Protein AF-A0A2S6TUL7-F1 (afdb_monomer)

Secondary structure (DSSP, 8-state):
---STTGGGHHHHHHHTSS---EEEESS--TTGGGSSEEEES-HHHHHHHHHHHHHHH--

Solvent-accessible surface area (backbone atoms only — not comparable to full-atom values): 3734 Å² total; per-residue (Å²): 104,57,78,56,78,69,71,48,51,46,56,59,61,47,47,73,71,52,96,56,86,41,70,45,82,35,69,57,82,33,83,57,48,87,67,35,79,41,76,51,71,40,60,63,89,58,51,50,59,56,51,51,52,42,39,78,78,68,48,132

Nearest PDB structures (foldseek):
  6rxr-assembly4_D  TM=9.777E-01  e=3.919E-05  Escherichia coli K-12
  6rxl-assembly1_A  TM=9.697E-01  e=3.416E-05  Escherichia coli K-12
  6rxq-assembly2_B  TM=9.765E-01  e=6.338E-05  Escherichia c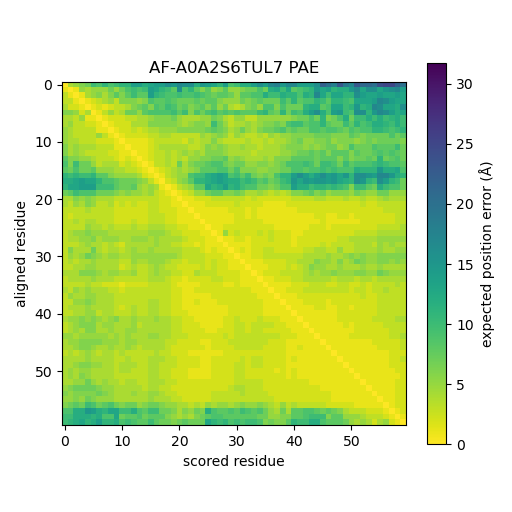oli K-12
  6rxs-assembly1_A  TM=9.709E-01  e=1.902E-04  Escherichia coli K-12
  6rxm-assembly4_D  TM=9.796E-01  e=2.338E-04  Escherichia coli K-12

pLDDT: mean 87.07, std 9.2, range [63.75, 97.69]

Sequence (60 aa):
SGNVYPAAGFVAQVTNGGGTHAVELNMEPSEGAARFAEARYGPATELVPAYVDKILNGGW

Foldseek 3Di:
DLPDPPVSVVLVVVPVVPDDQAEAEEQDADPCNVSHNYYDHRDCVPRVVVVVVCCVPPND

Structure (mmCIF, N/CA/C/O backbone):
data_AF-A0A2S6TUL7-F1
#
_entry.id   AF-A0A2S6TUL7-F1
#
loop_
_atom_site.group_PDB
_atom_site.id
_atom_site.type_symbol
_atom_site.label_atom_id
_atom_site.label_alt_id
_atom_site.label_comp_id
_atom_site.label_asym_id
_atom_site.label_entity_id
_atom_site.label_seq_id
_atom_site.pdbx_PDB_ins_code
_atom_site.Cartn_x
_atom_site.Cartn_y
_atom_site.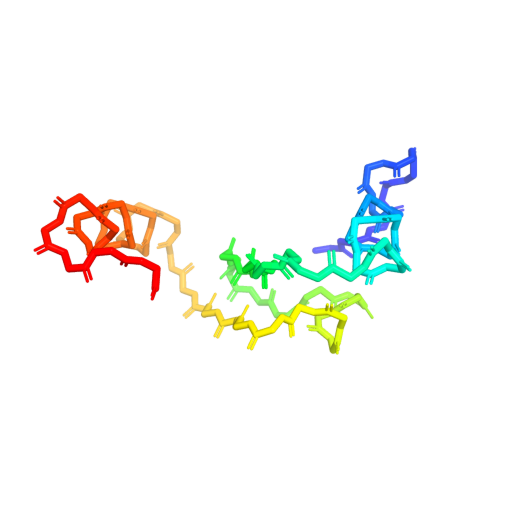Cartn_z
_atom_site.occupancy
_atom_site.B_iso_or_equiv
_atom_site.auth_seq_id
_atom_site.auth_comp_id
_atom_site.auth_asym_id
_atom_site.auth_atom_id
_atom_site.pdbx_PDB_model_num
ATOM 1 N N . SER A 1 1 ? 8.735 7.682 -0.298 1.00 63.75 1 SER A N 1
ATOM 2 C CA . SER A 1 1 ? 10.176 7.925 -0.508 1.00 63.75 1 SER A CA 1
ATOM 3 C C . SER A 1 1 ? 10.804 6.878 -1.413 1.00 63.75 1 SER A C 1
ATOM 5 O O . SER A 1 1 ? 11.457 7.298 -2.336 1.00 63.75 1 SER A O 1
ATOM 7 N N . GLY A 1 2 ? 10.619 5.560 -1.231 1.00 69.81 2 GLY A N 1
ATOM 8 C CA . GLY A 1 2 ? 11.120 4.558 -2.199 1.00 69.81 2 GLY A CA 1
ATOM 9 C C . GLY A 1 2 ? 12.651 4.479 -2.336 1.00 69.81 2 GLY A C 1
ATOM 10 O O . GLY A 1 2 ? 13.147 3.827 -3.243 1.00 69.81 2 GLY A O 1
ATOM 11 N N . ASN A 1 3 ? 13.393 5.113 -1.422 1.00 74.00 3 ASN A N 1
ATOM 12 C CA . ASN A 1 3 ? 14.828 5.375 -1.585 1.00 74.00 3 ASN A CA 1
ATOM 13 C C . ASN A 1 3 ? 15.731 4.449 -0.762 1.00 74.00 3 ASN A C 1
ATOM 15 O O . ASN A 1 3 ? 16.952 4.522 -0.869 1.00 74.00 3 ASN A O 1
ATOM 19 N N . VAL A 1 4 ? 15.156 3.603 0.098 1.00 76.94 4 VAL A N 1
ATOM 20 C CA . VAL A 1 4 ? 15.933 2.753 1.008 1.00 76.94 4 VAL A CA 1
ATOM 21 C C . VAL A 1 4 ? 16.016 1.343 0.446 1.00 76.94 4 VAL A C 1
ATOM 23 O O . VAL A 1 4 ? 15.038 0.593 0.438 1.00 76.94 4 VAL A O 1
ATOM 26 N N . TYR A 1 5 ? 17.210 0.981 -0.008 1.00 67.50 5 TYR A N 1
ATOM 27 C CA . TYR A 1 5 ? 17.534 -0.370 -0.446 1.00 67.50 5 TYR A CA 1
ATOM 28 C C . TYR A 1 5 ? 18.015 -1.216 0.744 1.00 67.50 5 TYR A C 1
ATOM 30 O O . TYR A 1 5 ? 18.685 -0.687 1.631 1.00 67.50 5 TYR A O 1
ATOM 38 N N . PRO A 1 6 ? 17.670 -2.518 0.794 1.00 74.38 6 PRO A N 1
ATOM 39 C CA . PRO A 1 6 ? 17.065 -3.315 -0.282 1.00 74.38 6 PRO A CA 1
ATOM 40 C C . PRO A 1 6 ? 15.531 -3.228 -0.392 1.00 74.38 6 PRO A C 1
ATOM 42 O O . PRO A 1 6 ? 14.988 -3.636 -1.415 1.00 74.38 6 PRO A O 1
ATOM 45 N N . ALA A 1 7 ? 14.836 -2.680 0.610 1.00 75.94 7 ALA A N 1
ATOM 46 C CA . ALA A 1 7 ? 13.371 -2.725 0.708 1.00 75.94 7 ALA A CA 1
ATOM 47 C C . ALA A 1 7 ? 12.641 -2.139 -0.518 1.00 75.94 7 ALA A C 1
ATOM 49 O O . ALA A 1 7 ? 11.666 -2.719 -0.991 1.00 75.94 7 ALA A O 1
ATOM 50 N N . ALA A 1 8 ? 13.145 -1.041 -1.088 1.00 75.75 8 ALA A N 1
ATOM 51 C CA . ALA A 1 8 ? 12.595 -0.428 -2.300 1.00 75.75 8 ALA A CA 1
ATOM 52 C C . ALA A 1 8 ? 12.636 -1.339 -3.545 1.00 75.75 8 ALA A C 1
ATOM 54 O O . ALA A 1 8 ? 11.845 -1.166 -4.472 1.00 75.75 8 ALA A O 1
ATOM 55 N N . GLY A 1 9 ? 13.540 -2.323 -3.575 1.00 73.50 9 GLY A N 1
ATOM 56 C 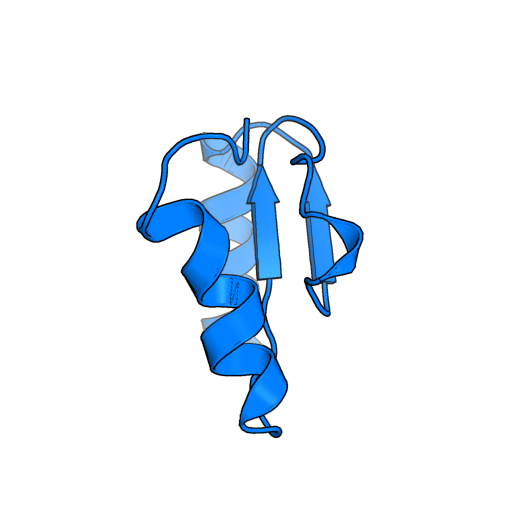CA . GLY A 1 9 ? 13.681 -3.272 -4.681 1.00 73.50 9 GLY A CA 1
ATOM 57 C C . GLY A 1 9 ? 12.690 -4.436 -4.638 1.00 73.50 9 GLY A C 1
ATOM 58 O O . GLY A 1 9 ? 12.527 -5.127 -5.644 1.00 73.50 9 GLY A O 1
ATOM 59 N N . PHE A 1 10 ? 12.003 -4.657 -3.514 1.00 80.81 10 PHE A N 1
ATOM 60 C CA . PHE A 1 10 ? 11.145 -5.832 -3.339 1.00 80.81 10 PHE A CA 1
ATOM 61 C C . PHE A 1 10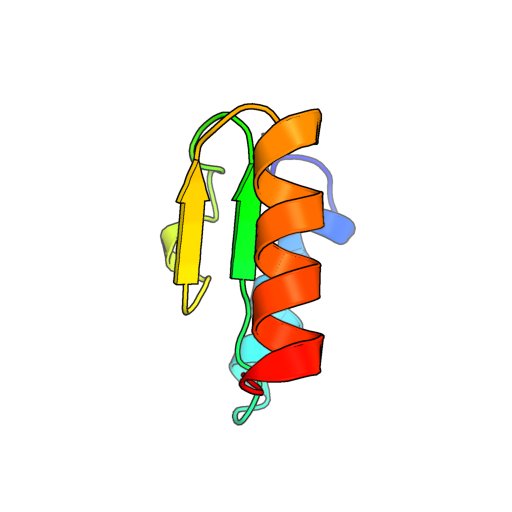 ? 9.977 -5.861 -4.317 1.00 80.81 10 PHE A C 1
ATOM 63 O O . PHE A 1 10 ? 9.694 -6.925 -4.858 1.00 80.81 10 PHE A O 1
ATOM 70 N N . VAL A 1 11 ? 9.373 -4.707 -4.633 1.00 81.38 11 VAL A N 1
ATOM 71 C CA . VAL A 1 11 ? 8.292 -4.631 -5.631 1.00 81.38 11 VAL A CA 1
ATOM 72 C C . VAL A 1 11 ? 8.743 -5.166 -6.993 1.00 81.38 11 VAL A C 1
ATOM 74 O O . VAL A 1 11 ? 8.009 -5.915 -7.629 1.00 81.38 11 VAL A O 1
ATOM 77 N N . ALA A 1 12 ? 9.978 -4.874 -7.415 1.00 79.06 12 ALA A N 1
ATOM 78 C CA . ALA A 1 12 ? 10.530 -5.388 -8.666 1.00 79.06 12 ALA A CA 1
ATOM 79 C C . ALA A 1 12 ? 10.804 -6.901 -8.592 1.00 79.06 12 ALA A C 1
ATOM 81 O O . ALA A 1 12 ? 10.583 -7.621 -9.560 1.00 79.06 12 ALA A O 1
ATOM 82 N N . GLN A 1 13 ? 11.245 -7.405 -7.436 1.00 80.06 13 GLN A N 1
ATOM 83 C CA . GLN A 1 13 ? 11.487 -8.838 -7.245 1.00 80.06 13 GLN A CA 1
ATOM 84 C C . GLN A 1 13 ? 10.196 -9.663 -7.293 1.00 80.06 13 GLN A C 1
ATOM 86 O O . GLN A 1 13 ? 10.177 -10.706 -7.944 1.00 80.06 13 GLN A O 1
ATOM 91 N N . VAL A 1 14 ? 9.117 -9.202 -6.651 1.00 81.00 14 VAL A N 1
ATOM 92 C CA . VAL A 1 14 ? 7.845 -9.948 -6.631 1.00 81.00 14 VAL A CA 1
ATOM 93 C C . VAL A 1 14 ? 7.065 -9.835 -7.941 1.00 81.00 14 VAL A C 1
ATOM 95 O O . VAL A 1 14 ? 6.411 -10.792 -8.346 1.00 81.00 14 VAL A O 1
ATOM 98 N N . THR A 1 15 ? 7.166 -8.708 -8.650 1.00 79.44 15 THR A N 1
ATOM 99 C CA . THR A 1 15 ? 6.499 -8.531 -9.954 1.00 79.44 15 THR A CA 1
ATOM 100 C C . THR A 1 15 ? 7.176 -9.322 -11.071 1.00 79.44 15 THR A C 1
ATOM 102 O O . THR A 1 15 ? 6.482 -9.884 -11.917 1.00 79.44 15 THR A O 1
ATOM 105 N N . ASN A 1 16 ? 8.506 -9.469 -11.037 1.00 77.81 16 ASN A N 1
ATOM 106 C CA . ASN A 1 16 ? 9.251 -10.277 -12.012 1.00 77.81 16 ASN A CA 1
ATOM 107 C C . ASN A 1 16 ? 8.896 -11.774 -11.975 1.00 77.81 16 ASN A C 1
ATOM 109 O O . ASN A 1 16 ? 9.042 -12.455 -12.986 1.00 77.81 16 ASN A O 1
ATOM 113 N N . GLY A 1 17 ? 8.433 -12.292 -10.832 1.00 72.19 17 GLY A N 1
ATOM 114 C CA . GLY A 1 17 ? 7.981 -13.681 -10.702 1.00 72.19 17 GLY A CA 1
ATOM 115 C C . GLY A 1 17 ? 6.605 -13.957 -11.321 1.00 72.19 17 GLY A C 1
ATOM 116 O O . GLY A 1 17 ? 6.227 -15.119 -11.457 1.00 72.19 17 GLY A O 1
ATOM 117 N N . GLY A 1 18 ? 5.867 -12.909 -11.712 1.00 75.19 18 GLY A N 1
ATOM 118 C CA . GLY A 1 18 ? 4.479 -13.009 -12.157 1.00 75.19 18 GLY A CA 1
ATOM 119 C C . GLY A 1 18 ? 3.503 -13.337 -11.018 1.00 75.19 18 GLY A C 1
ATOM 120 O O . GLY A 1 18 ? 3.884 -13.770 -9.934 1.00 75.19 18 GLY A O 1
ATOM 121 N N . GLY A 1 19 ? 2.211 -13.087 -11.245 1.00 74.31 19 GLY A N 1
ATOM 122 C CA . GLY A 1 19 ? 1.130 -13.515 -10.345 1.00 74.31 19 GLY A CA 1
ATOM 123 C C . GLY A 1 19 ? 0.967 -12.737 -9.031 1.00 74.31 19 GLY A C 1
ATOM 124 O O . GLY A 1 19 ? 0.035 -13.027 -8.287 1.00 74.31 19 GLY A O 1
ATOM 125 N N . THR A 1 20 ? 1.813 -11.744 -8.743 1.00 84.88 20 THR A N 1
ATOM 126 C CA . THR A 1 20 ? 1.687 -10.919 -7.530 1.00 84.88 20 THR A CA 1
ATOM 127 C C . THR A 1 20 ? 0.959 -9.608 -7.823 1.00 84.88 20 THR A C 1
ATOM 129 O O . THR A 1 20 ? 1.435 -8.798 -8.619 1.00 84.88 20 THR A O 1
ATOM 132 N N . HIS A 1 21 ? -0.154 -9.358 -7.127 1.00 88.06 21 HIS A N 1
ATOM 133 C CA . HIS A 1 21 ? -0.810 -8.045 -7.100 1.00 88.06 21 HIS A CA 1
ATOM 134 C C . HIS A 1 21 ? -0.130 -7.148 -6.061 1.00 88.06 21 HIS A C 1
ATOM 136 O O . HIS A 1 21 ? -0.448 -7.194 -4.874 1.00 88.06 21 HIS A O 1
ATOM 142 N N . ALA A 1 22 ? 0.867 -6.376 -6.492 1.00 91.06 22 ALA A N 1
ATOM 143 C CA . ALA A 1 22 ? 1.579 -5.448 -5.616 1.00 91.06 22 ALA A CA 1
ATOM 144 C C . ALA A 1 22 ? 0.810 -4.127 -5.476 1.00 91.06 22 ALA A C 1
ATOM 146 O O . ALA A 1 22 ? 0.421 -3.530 -6.479 1.00 91.06 22 ALA A O 1
ATOM 147 N N . VAL A 1 23 ? 0.655 -3.645 -4.240 1.00 93.00 23 VAL A N 1
ATOM 148 C CA . VAL A 1 23 ? -0.113 -2.433 -3.918 1.00 93.00 23 VAL A CA 1
ATOM 149 C C . VAL A 1 23 ? 0.766 -1.425 -3.179 1.00 93.00 23 VAL A C 1
ATOM 151 O O . VAL A 1 23 ? 1.412 -1.786 -2.195 1.00 93.00 23 VAL A O 1
ATOM 154 N N . GLU A 1 24 ? 0.770 -0.166 -3.619 1.00 95.25 24 GLU A N 1
ATOM 155 C CA . GLU A 1 24 ? 1.377 0.950 -2.883 1.00 95.25 24 GLU A CA 1
ATOM 156 C C . GLU A 1 24 ? 0.307 1.705 -2.086 1.00 95.25 24 GLU A C 1
ATOM 158 O O . GLU A 1 24 ? -0.623 2.277 -2.653 1.00 95.25 24 GLU A O 1
ATOM 163 N N . LEU A 1 25 ? 0.453 1.731 -0.761 1.00 95.12 25 LEU A N 1
ATOM 164 C CA . LEU A 1 25 ? -0.351 2.549 0.146 1.00 95.12 25 LEU A CA 1
ATOM 165 C C . LEU A 1 25 ? 0.578 3.576 0.793 1.00 95.12 25 LEU A C 1
ATOM 167 O O . LEU A 1 25 ? 1.387 3.218 1.651 1.00 95.12 25 LEU A O 1
ATOM 171 N N . ASN A 1 26 ? 0.516 4.833 0.361 1.00 95.00 26 ASN A N 1
ATOM 172 C CA . ASN A 1 26 ? 1.455 5.855 0.828 1.00 95.00 26 ASN A CA 1
ATOM 173 C C . ASN A 1 26 ? 0.800 7.241 0.913 1.00 95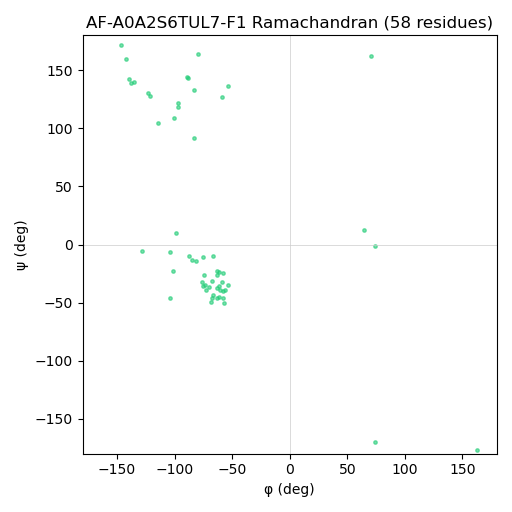.00 26 ASN A C 1
ATOM 175 O O . ASN A 1 26 ? -0.318 7.423 0.460 1.00 95.00 26 ASN A O 1
ATOM 179 N N . MET A 1 27 ? 1.472 8.239 1.485 1.00 93.19 27 MET A N 1
ATOM 180 C CA . MET A 1 27 ? 0.954 9.616 1.486 1.00 93.19 27 MET A CA 1
ATOM 181 C C . MET A 1 27 ? 1.113 10.292 0.114 1.00 93.19 27 MET A C 1
ATOM 183 O O . MET A 1 27 ? 0.237 11.029 -0.321 1.00 93.19 27 MET A O 1
ATOM 187 N N . GLU A 1 28 ? 2.206 9.980 -0.583 1.00 93.06 28 GLU A N 1
ATOM 188 C CA . GLU A 1 28 ? 2.558 10.484 -1.914 1.00 93.06 28 GLU A CA 1
ATOM 189 C C . GLU A 1 28 ? 3.211 9.361 -2.741 1.00 93.06 28 GLU A C 1
ATOM 191 O O . GLU A 1 28 ? 3.736 8.411 -2.147 1.00 93.06 28 GLU A O 1
ATOM 196 N N . PRO A 1 29 ? 3.235 9.451 -4.082 1.00 92.19 29 PRO A N 1
ATOM 197 C CA . PRO A 1 29 ? 3.908 8.464 -4.927 1.00 92.19 29 PRO A CA 1
ATOM 198 C C . PRO A 1 29 ? 5.373 8.225 -4.533 1.00 92.19 29 PRO A C 1
ATOM 200 O O . PRO A 1 29 ? 6.126 9.167 -4.268 1.00 92.19 29 PRO A O 1
ATOM 203 N N . SER A 1 30 ? 5.809 6.964 -4.502 1.00 89.56 30 SER A N 1
ATOM 204 C CA . SER A 1 30 ? 7.238 6.634 -4.428 1.00 89.56 30 SER A CA 1
ATOM 205 C C . SER A 1 30 ? 7.930 6.734 -5.796 1.00 89.56 30 SER A C 1
ATOM 207 O O . SER A 1 30 ? 7.283 6.709 -6.841 1.00 89.56 30 SER A O 1
ATOM 209 N N . GLU A 1 31 ? 9.269 6.777 -5.817 1.00 86.25 31 GLU A N 1
ATOM 210 C CA . GLU A 1 31 ? 10.052 6.720 -7.067 1.00 86.25 31 GLU A CA 1
ATOM 211 C C . GLU A 1 31 ? 9.766 5.435 -7.879 1.00 86.25 31 GLU A C 1
ATOM 213 O O . GLU A 1 31 ? 9.902 5.400 -9.100 1.00 86.25 31 GLU A O 1
ATOM 218 N N . GLY A 1 32 ? 9.318 4.371 -7.205 1.00 85.50 32 GLY A N 1
ATOM 219 C CA . GLY A 1 32 ? 8.938 3.098 -7.807 1.00 85.50 32 GLY A CA 1
ATOM 220 C C . GLY A 1 32 ? 7.437 2.912 -8.030 1.00 85.50 32 GLY A C 1
ATOM 221 O O . GLY A 1 32 ? 7.053 1.794 -8.366 1.00 85.50 32 GLY A O 1
ATOM 222 N N . ALA A 1 33 ? 6.602 3.943 -7.859 1.00 86.88 33 ALA A N 1
ATOM 223 C CA . ALA A 1 33 ? 5.139 3.816 -7.847 1.00 86.88 33 ALA A CA 1
ATOM 224 C C . ALA A 1 33 ? 4.567 3.108 -9.092 1.00 86.88 33 ALA A C 1
ATOM 226 O O . ALA A 1 33 ? 3.637 2.315 -8.990 1.00 86.88 33 ALA A O 1
ATOM 227 N N . ALA A 1 34 ? 5.172 3.316 -10.267 1.00 87.38 34 ALA A N 1
ATOM 228 C CA . ALA A 1 34 ? 4.750 2.684 -11.522 1.00 87.38 34 ALA A CA 1
ATOM 229 C C . ALA A 1 34 ? 4.957 1.155 -11.570 1.00 87.38 34 ALA A C 1
ATOM 231 O O . ALA A 1 34 ? 4.501 0.504 -12.507 1.00 87.38 34 ALA A O 1
ATOM 232 N N . ARG A 1 35 ? 5.671 0.574 -10.597 1.00 87.44 35 ARG A N 1
ATOM 233 C CA . ARG A 1 35 ? 5.905 -0.875 -10.497 1.00 87.44 35 ARG A CA 1
ATOM 234 C C . ARG A 1 35 ? 4.800 -1.603 -9.731 1.00 87.44 35 ARG A C 1
ATOM 236 O O . ARG A 1 35 ? 4.802 -2.829 -9.711 1.00 87.44 35 ARG A O 1
ATOM 243 N N . PHE A 1 36 ? 3.890 -0.878 -9.086 1.00 89.56 36 PHE A N 1
ATOM 244 C CA . PHE A 1 36 ? 2.755 -1.459 -8.376 1.00 89.56 36 PHE A CA 1
ATOM 245 C C . PHE A 1 36 ? 1.558 -1.619 -9.322 1.00 89.56 36 PHE A C 1
ATOM 247 O O . PHE A 1 36 ? 1.330 -0.788 -10.197 1.00 89.56 36 P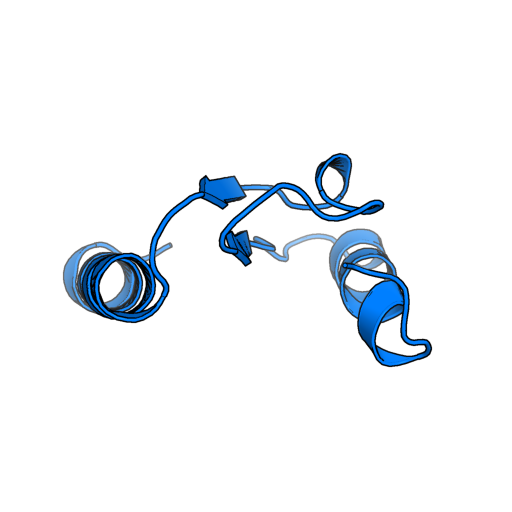HE A O 1
ATOM 254 N N . ALA A 1 37 ? 0.788 -2.691 -9.140 1.00 90.88 37 ALA A N 1
ATOM 255 C CA . ALA A 1 37 ? -0.437 -2.950 -9.897 1.00 90.88 37 ALA A CA 1
ATOM 256 C C . ALA A 1 37 ? -1.598 -2.045 -9.446 1.00 90.88 37 ALA A C 1
ATOM 258 O O . ALA A 1 37 ? -2.505 -1.749 -10.220 1.00 90.88 37 ALA A O 1
ATOM 259 N N . GLU A 1 38 ? -1.561 -1.589 -8.194 1.00 92.69 38 GLU A N 1
ATOM 260 C CA . GLU A 1 38 ? -2.502 -0.636 -7.613 1.00 92.69 38 GLU A CA 1
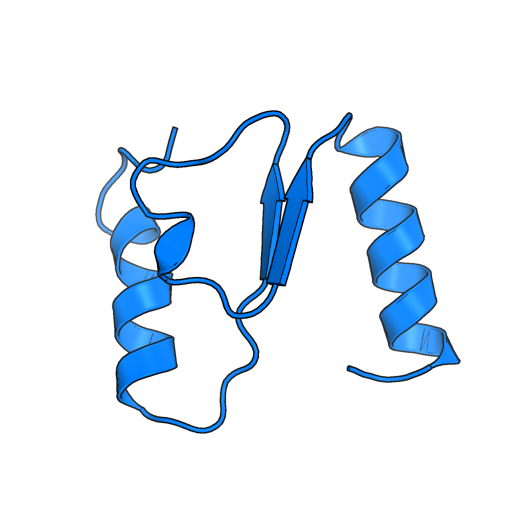ATOM 261 C C . GLU A 1 38 ? -1.732 0.352 -6.728 1.00 92.69 38 GLU A C 1
ATOM 263 O O . GLU A 1 38 ? -0.796 -0.030 -6.028 1.00 92.69 38 GLU A O 1
ATOM 268 N N . ALA A 1 39 ? -2.134 1.621 -6.723 1.00 94.44 39 ALA A N 1
ATOM 269 C CA . ALA A 1 39 ? -1.582 2.616 -5.813 1.00 94.44 39 ALA A CA 1
ATOM 270 C C . ALA A 1 39 ? -2.693 3.508 -5.261 1.00 94.44 39 ALA A C 1
ATOM 272 O O . ALA A 1 39 ? -3.606 3.901 -5.992 1.00 94.44 39 ALA A O 1
ATOM 273 N N . ARG A 1 40 ? -2.619 3.833 -3.970 1.00 95.25 40 ARG A N 1
ATOM 274 C CA . ARG A 1 40 ? -3.537 4.762 -3.306 1.00 95.25 40 ARG A CA 1
ATOM 275 C C . ARG A 1 40 ? -2.761 5.719 -2.415 1.00 95.25 40 ARG A C 1
ATOM 277 O O . ARG A 1 40 ? -1.838 5.304 -1.711 1.00 95.25 40 ARG A O 1
ATOM 284 N N . TYR A 1 41 ? -3.185 6.982 -2.430 1.00 96.25 41 TYR A N 1
ATOM 285 C CA . TYR A 1 41 ? -2.486 8.060 -1.743 1.00 96.25 41 TYR A CA 1
ATOM 286 C C . TYR A 1 41 ? -3.364 8.756 -0.710 1.00 96.25 41 TYR A C 1
ATOM 288 O O . TYR A 1 41 ? -4.482 9.162 -1.024 1.00 96.25 41 TYR A O 1
ATOM 296 N N . GLY A 1 42 ? -2.868 8.878 0.519 1.00 95.44 42 GLY A N 1
ATOM 297 C CA . GLY A 1 42 ? -3.578 9.530 1.617 1.00 95.44 42 GLY A CA 1
ATOM 298 C C . GLY A 1 42 ? -3.013 9.184 2.998 1.00 95.44 42 GLY A C 1
ATOM 299 O O . GLY A 1 42 ? -2.007 8.475 3.103 1.00 95.44 42 GLY A O 1
ATOM 300 N N . PRO A 1 43 ? -3.643 9.675 4.081 1.00 97.12 43 PRO A N 1
ATOM 301 C CA . PRO A 1 43 ? -3.228 9.360 5.442 1.00 97.12 43 PRO A CA 1
ATOM 302 C C . PRO A 1 43 ? -3.263 7.852 5.699 1.00 97.12 43 PRO A C 1
ATOM 304 O O . PRO A 1 43 ? -4.292 7.202 5.514 1.00 97.12 43 PRO A O 1
ATOM 307 N N . ALA A 1 44 ? -2.155 7.288 6.184 1.00 93.81 44 ALA A N 1
ATOM 308 C CA . ALA A 1 44 ? -2.065 5.855 6.469 1.00 93.81 44 ALA A CA 1
ATOM 309 C C . ALA A 1 44 ? -3.121 5.388 7.488 1.00 93.81 44 ALA A C 1
ATOM 311 O O . ALA A 1 44 ? -3.630 4.276 7.380 1.00 93.81 44 ALA A O 1
ATOM 312 N N . THR A 1 45 ? -3.487 6.258 8.435 1.00 95.88 45 THR A N 1
ATOM 313 C CA . THR A 1 45 ? -4.512 6.008 9.461 1.00 95.88 45 THR A CA 1
ATOM 314 C C . THR A 1 45 ? -5.911 5.788 8.894 1.00 95.88 45 THR A C 1
ATOM 316 O O . THR A 1 45 ? -6.732 5.172 9.561 1.00 95.88 45 THR A O 1
ATOM 319 N N . GLU A 1 46 ? -6.187 6.270 7.684 1.00 97.50 46 GLU A N 1
ATOM 320 C CA . GLU A 1 46 ? -7.471 6.090 6.999 1.00 97.50 46 GLU A CA 1
ATOM 321 C C . GLU A 1 46 ? -7.354 5.032 5.901 1.00 97.50 46 GLU A C 1
ATOM 323 O O . GLU A 1 46 ? -8.173 4.120 5.794 1.00 97.50 46 GLU A O 1
ATOM 328 N N . LEU A 1 47 ? -6.287 5.132 5.108 1.00 96.94 47 LEU A N 1
ATOM 329 C CA . LEU A 1 47 ? -6.076 4.315 3.925 1.00 96.94 47 LEU A CA 1
ATOM 330 C C . LEU A 1 47 ? -5.844 2.839 4.265 1.00 96.94 47 LEU A C 1
ATOM 332 O O . LEU A 1 47 ? -6.421 1.963 3.621 1.00 96.94 47 LEU A O 1
ATOM 336 N N . VAL A 1 48 ? -4.991 2.556 5.254 1.00 96.69 48 VAL A N 1
ATOM 337 C CA . VAL A 1 48 ? -4.583 1.180 5.570 1.00 96.69 48 VAL A CA 1
ATOM 338 C C . VAL A 1 48 ? -5.749 0.369 6.142 1.00 96.69 48 VAL A C 1
ATOM 340 O O . VAL A 1 48 ? -6.004 -0.705 5.596 1.00 96.69 48 VAL A O 1
ATOM 343 N N . PRO A 1 49 ? -6.509 0.847 7.153 1.00 97.69 49 PRO A N 1
ATOM 344 C CA . PRO A 1 49 ? -7.670 0.107 7.648 1.00 97.69 49 PRO A CA 1
ATOM 345 C C . PRO A 1 49 ? -8.707 -0.156 6.553 1.00 97.69 49 PRO A C 1
ATOM 347 O O . PRO A 1 49 ? -9.119 -1.298 6.364 1.00 97.69 49 PRO A O 1
ATOM 350 N N . ALA A 1 50 ? -9.042 0.862 5.751 1.00 96.69 50 ALA A N 1
ATOM 351 C CA . ALA A 1 50 ? -10.012 0.719 4.667 1.00 96.69 50 ALA A CA 1
ATOM 352 C C . ALA A 1 50 ? -9.567 -0.302 3.604 1.00 96.69 50 ALA A C 1
ATOM 354 O O . ALA A 1 50 ? -10.391 -1.023 3.037 1.00 96.69 50 ALA A O 1
ATOM 355 N N . TYR A 1 51 ? -8.264 -0.380 3.318 1.00 96.00 51 TYR A N 1
ATOM 356 C CA . TYR A 1 51 ? -7.734 -1.356 2.368 1.00 96.00 51 TYR A CA 1
ATOM 357 C C . TYR A 1 51 ? -7.741 -2.782 2.928 1.00 96.00 51 TYR A C 1
ATOM 359 O O . TYR A 1 51 ? -8.076 -3.723 2.209 1.00 96.00 51 TYR A O 1
ATOM 367 N N . VAL A 1 52 ? -7.424 -2.949 4.213 1.00 96.31 52 VAL A N 1
ATOM 368 C CA . VAL A 1 52 ? -7.524 -4.248 4.894 1.00 96.31 52 VAL A CA 1
ATOM 369 C C . VAL A 1 52 ? -8.972 -4.739 4.891 1.00 96.31 52 VAL A C 1
ATOM 371 O O . VAL A 1 52 ? -9.218 -5.884 4.512 1.00 96.31 52 VAL A O 1
ATOM 374 N N . ASP A 1 53 ? -9.936 -3.870 5.201 1.00 97.31 53 ASP A N 1
ATOM 375 C CA . ASP A 1 53 ? -11.362 -4.209 5.158 1.00 97.31 53 ASP A CA 1
ATOM 376 C C . ASP A 1 53 ? -11.818 -4.627 3.753 1.00 97.31 53 ASP A C 1
ATOM 378 O O . ASP A 1 53 ? -12.586 -5.582 3.616 1.00 97.31 53 ASP A O 1
ATOM 382 N N . LYS A 1 54 ? -11.319 -3.966 2.696 1.00 95.56 54 LYS A N 1
ATOM 383 C CA . LYS A 1 54 ? -11.565 -4.380 1.302 1.00 95.56 54 LYS A CA 1
ATOM 384 C C . LYS A 1 54 ? -11.095 -5.820 1.073 1.00 95.56 54 LYS A C 1
ATOM 386 O O . LYS A 1 54 ? -11.871 -6.618 0.558 1.00 95.56 54 LYS A O 1
ATOM 391 N N . ILE A 1 55 ? -9.862 -6.157 1.462 1.00 94.75 55 ILE A N 1
ATOM 392 C CA . ILE A 1 55 ? 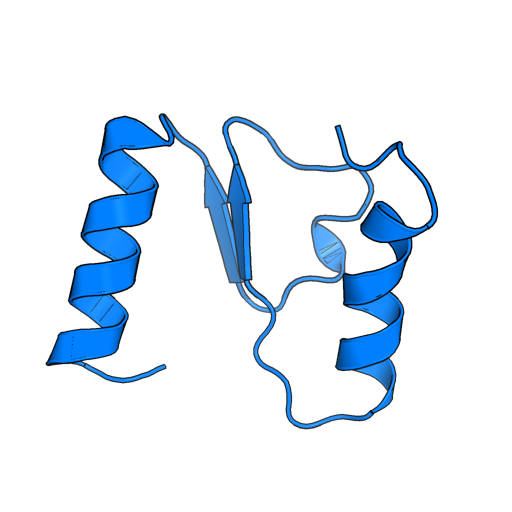-9.300 -7.502 1.241 1.00 94.75 55 ILE A CA 1
ATOM 393 C C . ILE A 1 55 ? -10.098 -8.557 2.009 1.00 94.75 55 ILE A C 1
ATOM 395 O O . ILE A 1 55 ? -10.449 -9.595 1.449 1.00 94.75 55 ILE A O 1
ATOM 399 N N . LEU A 1 56 ? -10.403 -8.293 3.281 1.00 95.88 56 LEU A N 1
ATOM 400 C CA . LEU A 1 56 ? -11.081 -9.259 4.147 1.00 95.88 56 LEU A CA 1
ATOM 401 C C . LEU A 1 56 ? -12.528 -9.537 3.715 1.00 95.88 56 LEU A C 1
ATOM 403 O O . LEU A 1 56 ? -13.004 -10.653 3.905 1.00 95.88 56 LEU A O 1
ATOM 407 N N . ASN A 1 57 ? -13.213 -8.554 3.123 1.00 96.12 57 ASN A N 1
ATOM 408 C CA . ASN A 1 57 ? -14.621 -8.684 2.731 1.00 96.12 57 ASN A CA 1
ATOM 409 C C . ASN A 1 57 ? -14.838 -8.943 1.230 1.00 96.12 57 ASN A C 1
ATOM 411 O O . ASN A 1 57 ? -15.894 -9.445 0.851 1.00 96.12 57 ASN A O 1
ATOM 415 N N . GLY A 1 58 ? -13.879 -8.584 0.372 1.00 88.94 58 GLY A N 1
ATOM 416 C CA . GLY A 1 58 ? -14.024 -8.612 -1.088 1.00 88.94 58 GLY A CA 1
ATOM 417 C C . GLY A 1 58 ? -12.925 -9.363 -1.840 1.00 88.94 58 GLY A C 1
ATOM 418 O O . GLY A 1 58 ? -13.050 -9.536 -3.050 1.00 88.94 58 GLY A O 1
ATOM 419 N N . GLY A 1 59 ? -11.878 -9.831 -1.154 1.00 82.00 59 GLY A N 1
ATOM 420 C CA . GLY A 1 59 ? -10.696 -10.395 -1.804 1.00 82.00 59 GLY A CA 1
ATOM 421 C C . GLY A 1 59 ? -9.805 -9.325 -2.448 1.00 82.00 59 GLY A C 1
ATOM 422 O O . GLY A 1 59 ? -9.963 -8.126 -2.202 1.00 82.00 59 GLY A O 1
ATOM 423 N N . TRP A 1 60 ? -8.825 -9.779 -3.231 1.00 78.00 60 TRP A N 1
ATOM 424 C CA . TRP A 1 60 ? -7.846 -8.923 -3.912 1.00 78.00 60 TRP A CA 1
ATOM 425 C C . TRP A 1 60 ? -8.467 -8.141 -5.075 1.00 78.00 60 TRP A C 1
ATOM 427 O O . TRP A 1 60 ? -9.067 -8.796 -5.953 1.00 78.00 60 TRP A O 1
#

Radius of gyration: 12.09 Å; Cα contacts (8 Å, |Δi|>4): 65; cha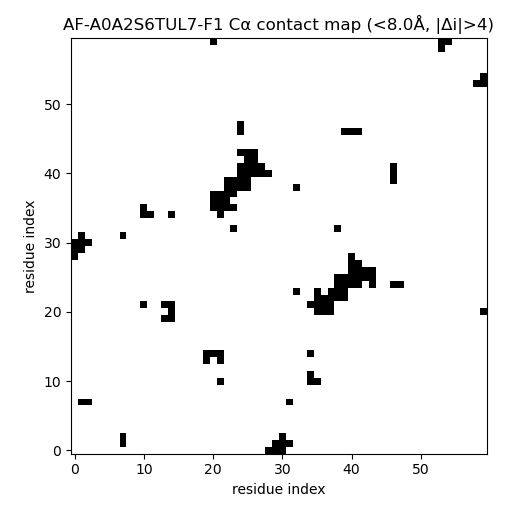ins: 1; bounding box: 32×24×22 Å

Mean predicted aligned error: 4.53 Å